Protein AF-A0A4P6FBX9-F1 (afdb_monomer)

Sequence (91 aa):
MDLVLIKDALYPTAADLADVRAAAVDVFESRALVAEAAGVEKRTWPPTIVTNELWESEWFAPAIDGGVDRSLAEAIEVLNGWIAAIDRFET

Radius of gyration: 14.89 Å; Cα contacts (8 Å, |Δi|>4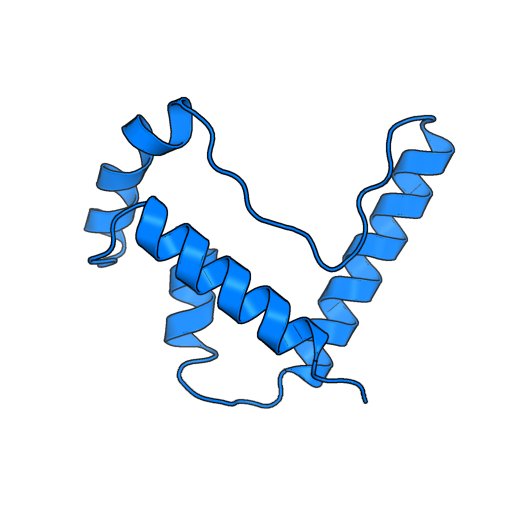): 68; chains: 1; bounding box: 35×27×37 Å

pLDDT: mean 90.12, std 7.91, range [54.28, 97.31]

Secondary structure (DSSP, 8-state):
-HHHHHHHHH-SSS---HHHHHHHHHHHHHHHHHHHHTT-----SSP-----HHHHHHSHHHHHHTT----HHHHHHHHHHHHHHHHT---

Mean predicted aligned error: 4.47 Å

Solvent-accessible surface area (backbone atoms only — not comparable to full-atom values): 5456 Å² total; per-residue (Å²): 108,66,70,60,51,51,40,58,75,77,46,74,60,96,58,90,32,40,66,58,31,53,54,49,42,52,55,27,53,57,50,24,55,53,24,53,76,70,74,44,86,65,59,60,72,82,72,78,80,73,90,55,80,64,52,68,75,57,41,58,67,57,24,59,76,70,69,46,94,61,54,68,69,57,50,41,52,54,48,42,54,47,47,56,51,28,67,68,38,75,126

Structure (mmCIF, N/CA/C/O backbone):
data_AF-A0A4P6FBX9-F1
#
_entry.id   AF-A0A4P6FBX9-F1
#
loop_
_atom_site.group_PDB
_atom_site.id
_atom_site.type_symbol
_atom_site.label_atom_id
_atom_site.label_alt_id
_atom_site.label_comp_id
_atom_site.label_asym_id
_atom_site.label_entity_id
_atom_site.label_seq_id
_atom_site.pdbx_PDB_ins_code
_atom_site.Cartn_x
_atom_site.Cartn_y
_atom_site.Cartn_z
_atom_site.occupancy
_atom_site.B_iso_or_equiv
_atom_site.auth_seq_id
_atom_site.auth_comp_id
_atom_site.auth_asym_id
_atom_site.auth_atom_id
_atom_site.pdbx_PDB_model_num
ATOM 1 N N . MET A 1 1 ? 9.272 0.724 0.377 1.00 85.12 1 MET A N 1
ATOM 2 C CA . MET A 1 1 ? 10.103 -0.023 -0.585 1.00 85.12 1 MET A CA 1
ATOM 3 C C . MET A 1 1 ? 9.454 -1.355 -0.947 1.00 85.12 1 MET A C 1
ATOM 5 O O . MET A 1 1 ? 9.099 -1.517 -2.104 1.00 85.12 1 MET A O 1
ATOM 9 N N . ASP A 1 2 ? 9.218 -2.255 0.014 1.00 90.25 2 ASP A N 1
ATOM 10 C CA . ASP A 1 2 ? 8.741 -3.630 -0.244 1.00 90.25 2 ASP A CA 1
ATOM 11 C C . ASP A 1 2 ? 7.521 -3.731 -1.160 1.00 90.25 2 ASP A C 1
ATOM 13 O O . ASP A 1 2 ? 7.511 -4.541 -2.076 1.00 90.25 2 ASP A O 1
ATOM 17 N N . LEU A 1 3 ? 6.513 -2.872 -0.973 1.00 92.38 3 LEU A N 1
ATOM 18 C CA . LEU A 1 3 ? 5.323 -2.874 -1.830 1.00 92.38 3 LEU A CA 1
ATOM 19 C C . LEU A 1 3 ? 5.652 -2.632 -3.310 1.00 92.38 3 LEU A C 1
ATOM 21 O O . LEU A 1 3 ? 5.012 -3.222 -4.174 1.00 92.38 3 LEU A O 1
ATOM 25 N N . VAL A 1 4 ? 6.658 -1.801 -3.608 1.00 91.88 4 VAL A N 1
ATOM 26 C CA . VAL A 1 4 ? 7.117 -1.560 -4.985 1.00 91.88 4 VAL A CA 1
ATOM 27 C C . VAL A 1 4 ? 7.743 -2.828 -5.555 1.00 91.88 4 VAL A C 1
ATOM 29 O O . VAL A 1 4 ? 7.402 -3.230 -6.662 1.00 91.88 4 VAL A O 1
ATOM 32 N N . LEU A 1 5 ? 8.605 -3.487 -4.778 1.00 91.56 5 LEU A N 1
ATOM 33 C CA . LEU A 1 5 ? 9.268 -4.726 -5.186 1.00 91.56 5 LEU A CA 1
ATOM 34 C C . LEU A 1 5 ? 8.268 -5.867 -5.385 1.00 91.56 5 LEU A C 1
ATOM 36 O O . LEU A 1 5 ? 8.330 -6.560 -6.392 1.00 91.56 5 LEU A O 1
ATOM 40 N N . ILE A 1 6 ? 7.317 -6.037 -4.464 1.00 91.88 6 ILE A N 1
ATOM 41 C CA . ILE A 1 6 ? 6.252 -7.044 -4.560 1.00 91.88 6 ILE A CA 1
ATOM 42 C C . ILE A 1 6 ? 5.419 -6.813 -5.819 1.00 91.88 6 ILE A C 1
ATOM 44 O O . ILE A 1 6 ? 5.203 -7.750 -6.588 1.00 91.88 6 ILE A O 1
ATOM 48 N N . LYS A 1 7 ? 4.977 -5.571 -6.050 1.00 91.56 7 LYS A N 1
ATOM 49 C CA . LYS A 1 7 ? 4.225 -5.210 -7.251 1.00 91.56 7 LYS A CA 1
ATOM 50 C C . LYS A 1 7 ? 5.024 -5.542 -8.510 1.00 91.56 7 LYS A C 1
ATOM 52 O O . LYS A 1 7 ? 4.503 -6.205 -9.397 1.00 91.56 7 LYS A O 1
ATOM 57 N N . ASP A 1 8 ? 6.267 -5.083 -8.605 1.00 90.94 8 ASP A N 1
ATOM 58 C CA . ASP A 1 8 ? 7.050 -5.221 -9.833 1.00 90.94 8 ASP A CA 1
ATOM 59 C C . ASP A 1 8 ? 7.499 -6.672 -10.084 1.00 90.94 8 ASP A C 1
ATOM 61 O O . ASP A 1 8 ? 7.543 -7.101 -11.235 1.00 90.94 8 ASP A O 1
ATOM 65 N N . ALA A 1 9 ? 7.772 -7.451 -9.033 1.00 90.38 9 ALA A N 1
ATOM 66 C CA . ALA A 1 9 ? 8.200 -8.843 -9.158 1.00 90.38 9 ALA A CA 1
ATOM 67 C C . ALA A 1 9 ? 7.038 -9.816 -9.404 1.00 90.38 9 ALA A C 1
ATOM 69 O O . ALA A 1 9 ? 7.178 -10.748 -10.195 1.00 90.38 9 ALA A O 1
ATOM 70 N N . LEU A 1 10 ? 5.908 -9.631 -8.715 1.00 89.81 10 LEU A N 1
ATOM 71 C CA . LEU A 1 10 ? 4.802 -10.597 -8.722 1.00 89.81 10 LEU A CA 1
ATOM 72 C C . LEU A 1 10 ? 3.623 -10.156 -9.595 1.00 89.81 10 LEU A C 1
ATOM 74 O O . LEU A 1 10 ? 2.877 -11.002 -10.081 1.00 89.81 10 LEU A O 1
ATOM 78 N N . TYR A 1 11 ? 3.478 -8.851 -9.836 1.00 89.50 11 TYR A N 1
ATOM 79 C CA . TYR A 1 11 ? 2.380 -8.264 -10.608 1.00 89.50 11 TYR A CA 1
ATOM 80 C C . TYR A 1 11 ? 2.889 -7.314 -11.717 1.00 89.50 11 TYR A C 1
ATOM 82 O O . TYR A 1 11 ? 2.441 -6.166 -11.807 1.00 89.50 11 TYR A O 1
ATOM 90 N N . PRO A 1 12 ? 3.824 -7.752 -12.592 1.00 77.06 12 PRO A N 1
ATOM 91 C CA . PRO A 1 12 ? 4.406 -6.894 -13.630 1.00 77.06 12 PRO A CA 1
ATOM 92 C C . PRO A 1 12 ? 3.426 -6.528 -14.760 1.00 77.06 12 PRO A C 1
ATOM 94 O O . PRO A 1 12 ? 3.705 -5.629 -15.550 1.00 77.06 12 PRO A O 1
ATOM 97 N N . THR A 1 13 ? 2.287 -7.220 -14.867 1.00 76.19 13 THR A N 1
ATOM 98 C CA . THR A 1 13 ? 1.245 -6.989 -15.886 1.00 76.19 13 THR A CA 1
ATOM 99 C C . THR A 1 13 ? -0.139 -6.941 -15.234 1.00 76.19 13 THR A C 1
ATOM 101 O O . THR A 1 13 ? -0.238 -7.055 -14.013 1.00 76.19 13 THR A O 1
ATOM 104 N N . ALA A 1 14 ? -1.207 -6.778 -16.028 1.00 63.69 14 ALA A N 1
ATOM 105 C CA . ALA A 1 14 ? -2.593 -6.948 -15.5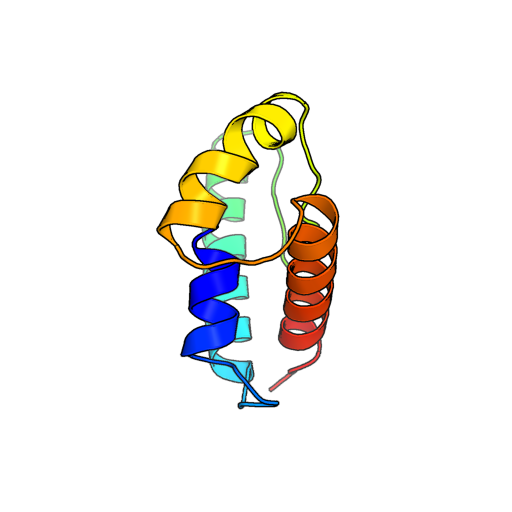83 1.00 63.69 14 ALA A CA 1
ATOM 106 C C . ALA A 1 14 ? -2.876 -8.426 -15.241 1.00 63.69 14 ALA A C 1
ATOM 108 O O . ALA A 1 14 ? -3.640 -9.108 -15.921 1.00 63.69 14 ALA A O 1
ATOM 109 N N . ALA A 1 15 ? -2.182 -8.924 -14.221 1.00 70.31 15 ALA A N 1
ATOM 110 C CA . ALA A 1 15 ? -2.497 -10.161 -13.541 1.00 70.31 15 ALA A CA 1
ATOM 111 C C . ALA A 1 15 ? -3.889 -10.036 -12.918 1.00 70.31 15 ALA A C 1
ATOM 113 O O . ALA A 1 15 ? -4.361 -8.928 -12.654 1.00 70.31 15 ALA A O 1
ATOM 114 N N . ASP A 1 16 ? -4.539 -11.171 -12.691 1.00 81.00 16 ASP A N 1
ATOM 115 C CA . ASP A 1 16 ? -5.771 -11.185 -11.919 1.00 81.00 16 ASP A CA 1
ATOM 116 C C . ASP A 1 16 ? -5.479 -10.672 -10.500 1.00 81.00 16 ASP A C 1
ATOM 118 O O . ASP A 1 16 ? -4.631 -11.217 -9.789 1.00 81.00 16 ASP A O 1
ATOM 122 N N . LEU A 1 17 ? -6.127 -9.569 -10.125 1.00 91.12 17 LEU A N 1
ATOM 123 C CA . LEU A 1 17 ? -5.979 -8.937 -8.815 1.00 91.12 17 LEU A CA 1
ATOM 124 C C . LEU A 1 17 ? -7.146 -9.278 -7.881 1.00 91.12 17 LEU A C 1
ATOM 126 O O . LEU A 1 17 ? -7.166 -8.763 -6.764 1.00 91.12 17 LEU A O 1
ATOM 130 N N . ALA A 1 18 ? -8.093 -10.129 -8.295 1.00 90.62 18 ALA A N 1
ATOM 131 C CA . ALA A 1 18 ? -9.262 -10.477 -7.490 1.00 90.62 18 ALA A CA 1
ATOM 132 C C . ALA A 1 18 ? -8.865 -11.088 -6.137 1.00 90.62 18 ALA A C 1
ATOM 134 O O . ALA A 1 18 ? -9.330 -10.623 -5.097 1.00 90.62 18 ALA A O 1
ATOM 135 N N . ASP A 1 19 ? -7.929 -12.043 -6.129 1.00 91.06 19 ASP A N 1
ATOM 136 C CA . ASP A 1 19 ? -7.436 -12.664 -4.891 1.00 91.06 19 ASP A CA 1
ATOM 137 C C . ASP A 1 19 ? -6.717 -11.653 -3.986 1.00 91.06 19 ASP A C 1
ATOM 139 O O . ASP A 1 19 ? -6.883 -11.662 -2.765 1.00 91.06 19 ASP A O 1
ATOM 143 N N . VAL A 1 20 ? -5.948 -10.734 -4.581 1.00 93.44 20 VAL A N 1
ATOM 144 C CA . VAL A 1 20 ? -5.258 -9.666 -3.841 1.00 93.44 20 VAL A CA 1
ATOM 145 C C . VAL A 1 20 ? -6.271 -8.710 -3.222 1.00 93.44 20 VAL A C 1
ATOM 147 O O . VAL A 1 20 ? -6.115 -8.325 -2.064 1.00 93.44 20 VAL A O 1
ATOM 150 N N . ARG A 1 21 ? -7.325 -8.351 -3.964 1.00 94.50 21 ARG A N 1
ATOM 151 C CA . ARG A 1 21 ? -8.412 -7.504 -3.471 1.00 94.50 21 ARG A CA 1
ATOM 152 C C . ARG A 1 21 ? -9.148 -8.185 -2.327 1.00 94.50 21 ARG A C 1
ATOM 154 O O . ARG A 1 21 ? -9.325 -7.560 -1.286 1.00 94.50 21 ARG A O 1
ATOM 161 N N . ALA A 1 22 ? -9.538 -9.447 -2.493 1.00 94.94 22 ALA A N 1
ATOM 162 C CA . ALA A 1 22 ? -10.231 -10.213 -1.463 1.00 94.94 22 ALA A CA 1
ATOM 163 C C . ALA A 1 22 ? -9.401 -10.288 -0.172 1.00 94.94 22 ALA A C 1
ATOM 165 O O . ALA A 1 22 ? -9.903 -9.959 0.902 1.00 94.94 22 ALA A O 1
ATOM 166 N N . ALA A 1 23 ? -8.110 -10.619 -0.284 1.00 95.38 23 ALA A N 1
ATOM 167 C CA . ALA A 1 23 ? -7.202 -10.656 0.859 1.00 95.38 23 ALA A CA 1
ATOM 168 C C . ALA A 1 23 ? -7.010 -9.273 1.506 1.00 95.38 23 ALA A C 1
ATOM 170 O O . ALA A 1 23 ? -6.956 -9.160 2.730 1.00 95.38 23 ALA A O 1
ATOM 171 N N . ALA A 1 24 ? -6.911 -8.208 0.707 1.00 95.88 24 ALA A N 1
ATOM 172 C CA . ALA A 1 24 ? -6.755 -6.860 1.233 1.00 95.88 24 ALA A CA 1
ATOM 173 C C . ALA A 1 24 ? -8.011 -6.391 1.984 1.00 95.88 24 ALA A C 1
ATOM 175 O O . ALA A 1 24 ? -7.891 -5.886 3.099 1.00 95.88 24 ALA A O 1
ATOM 176 N N . VAL A 1 25 ? -9.204 -6.599 1.420 1.00 96.88 25 VAL A N 1
ATOM 177 C CA . VAL A 1 25 ? -10.480 -6.265 2.072 1.00 96.88 25 VAL A CA 1
ATOM 178 C C . VAL A 1 25 ? -10.617 -7.012 3.399 1.00 96.88 25 VAL A C 1
ATOM 180 O O . VAL A 1 25 ? -10.826 -6.360 4.419 1.00 96.88 25 VAL A O 1
ATOM 183 N N . ASP A 1 26 ? -10.389 -8.330 3.419 1.00 97.25 26 ASP A N 1
ATOM 184 C CA . ASP A 1 26 ? -10.479 -9.154 4.636 1.00 97.25 26 ASP A CA 1
ATOM 185 C C . ASP A 1 26 ? -9.555 -8.641 5.757 1.00 97.25 26 ASP A C 1
ATOM 187 O O . ASP A 1 26 ? -9.973 -8.443 6.902 1.00 97.25 26 ASP A O 1
ATOM 191 N N . VAL A 1 27 ? -8.300 -8.314 5.424 1.00 97.25 27 VAL A N 1
ATOM 192 C CA . VAL A 1 27 ? -7.345 -7.762 6.398 1.00 97.25 27 VAL A CA 1
ATOM 193 C C . VAL A 1 27 ? -7.801 -6.402 6.934 1.00 97.25 27 VAL A C 1
ATOM 195 O O . VAL A 1 27 ? -7.661 -6.140 8.135 1.00 97.25 27 VAL A O 1
ATOM 198 N N . PHE A 1 28 ? -8.317 -5.520 6.075 1.00 97.31 28 PHE A N 1
ATOM 199 C CA . PHE A 1 28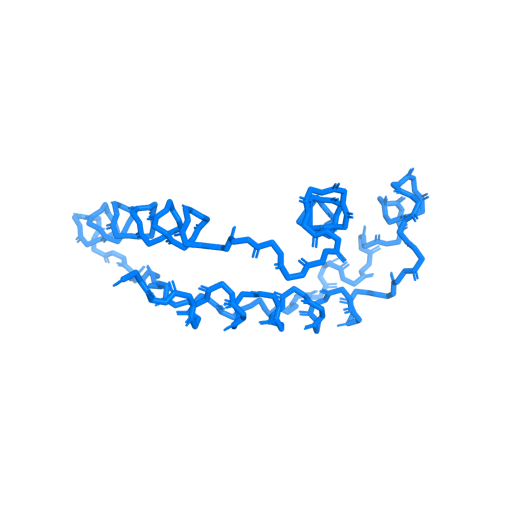 ? -8.800 -4.204 6.496 1.00 97.31 28 PHE A CA 1
ATOM 200 C C . PHE A 1 28 ? -10.061 -4.312 7.360 1.00 97.31 28 PHE A C 1
ATOM 202 O O . PHE A 1 28 ? -10.117 -3.670 8.409 1.00 97.31 28 PHE A O 1
ATOM 209 N N . GLU A 1 29 ? -11.026 -5.151 6.985 1.00 96.88 29 GLU A N 1
ATOM 210 C CA . GLU A 1 29 ? -12.252 -5.391 7.755 1.00 96.88 29 GLU A CA 1
ATOM 211 C C . GLU A 1 29 ? -11.945 -5.992 9.130 1.00 96.88 29 GLU A C 1
ATOM 213 O O . GLU A 1 29 ? -12.392 -5.469 10.155 1.00 96.88 29 GLU A O 1
ATOM 218 N N . SER A 1 30 ? -11.090 -7.016 9.180 1.00 96.75 30 SER A N 1
ATOM 219 C CA . SER A 1 30 ? -10.649 -7.640 10.432 1.00 96.75 30 SER A CA 1
ATOM 220 C C . SER A 1 30 ? -9.987 -6.625 11.373 1.00 96.75 30 SER A C 1
ATOM 222 O O . SER A 1 30 ? -10.308 -6.549 12.563 1.00 96.75 30 SER A O 1
ATOM 224 N N . ARG A 1 31 ? -9.115 -5.754 10.843 1.00 96.06 31 ARG A N 1
ATOM 225 C CA . ARG A 1 31 ? -8.481 -4.689 11.639 1.00 96.06 31 ARG A CA 1
ATOM 226 C C . ARG A 1 31 ? -9.451 -3.583 12.045 1.00 96.06 31 ARG A C 1
ATOM 228 O O . ARG A 1 31 ? -9.281 -3.017 13.125 1.00 96.06 31 ARG A O 1
ATOM 235 N N . ALA A 1 32 ? -10.451 -3.276 11.225 1.00 95.88 32 ALA A N 1
ATOM 236 C CA . ALA A 1 32 ? -11.476 -2.290 11.547 1.00 95.88 32 ALA A CA 1
ATOM 237 C C . ALA A 1 32 ? -12.340 -2.741 12.736 1.00 95.88 32 ALA A C 1
ATOM 239 O O . ALA A 1 32 ? -12.625 -1.923 13.610 1.00 95.88 32 ALA A O 1
ATOM 240 N N . LEU A 1 33 ? -12.675 -4.033 12.829 1.00 95.44 33 LEU A N 1
ATOM 241 C CA . LEU A 1 33 ? -13.379 -4.599 13.990 1.00 95.44 33 LEU A CA 1
ATOM 242 C C . LEU A 1 33 ? -12.556 -4.467 15.280 1.00 95.44 33 LEU A C 1
ATOM 244 O O . LEU A 1 33 ? -13.085 -4.104 16.331 1.00 95.44 33 LEU A O 1
ATOM 248 N N . VAL A 1 34 ? -11.244 -4.713 15.203 1.00 95.62 34 VAL A N 1
ATOM 249 C CA . VAL A 1 34 ? -10.338 -4.536 16.351 1.00 95.62 34 VAL A CA 1
ATOM 250 C C . VAL A 1 34 ? -10.242 -3.064 16.762 1.00 95.62 34 VAL A C 1
ATOM 252 O O . VAL A 1 34 ? -10.292 -2.757 17.952 1.00 95.62 34 VAL A O 1
ATOM 255 N N . ALA A 1 35 ? -10.126 -2.150 15.796 1.00 95.00 35 ALA A N 1
ATOM 256 C CA . ALA A 1 35 ? -10.086 -0.710 16.049 1.00 95.00 35 ALA A CA 1
ATOM 257 C C . ALA A 1 35 ? -11.375 -0.211 16.722 1.00 95.00 35 ALA A C 1
ATOM 259 O O . ALA A 1 35 ? -11.314 0.532 17.701 1.00 95.00 35 ALA A O 1
ATOM 260 N N . GLU A 1 36 ? -12.530 -0.685 16.254 1.00 94.31 36 GLU A N 1
ATOM 261 C CA . GLU A 1 36 ? -13.837 -0.376 16.837 1.00 94.31 36 GLU A CA 1
ATOM 262 C C . GLU A 1 36 ? -13.948 -0.846 18.287 1.00 94.31 36 GLU A C 1
ATOM 264 O O . GLU A 1 36 ? -14.329 -0.065 19.158 1.00 94.31 36 GLU A O 1
ATOM 269 N N . ALA A 1 37 ? -13.534 -2.084 18.574 1.00 95.44 37 ALA A N 1
ATOM 270 C CA . ALA A 1 37 ? -13.517 -2.615 19.936 1.00 95.44 37 ALA A CA 1
ATOM 271 C C . ALA A 1 37 ? -12.578 -1.829 20.872 1.00 95.44 37 ALA A C 1
ATOM 273 O O . ALA A 1 37 ? -12.832 -1.738 22.073 1.00 95.44 37 ALA A O 1
ATOM 274 N N . ALA A 1 38 ? -11.508 -1.246 20.326 1.00 95.94 38 ALA A N 1
ATOM 275 C CA . ALA A 1 38 ? -10.565 -0.403 21.055 1.00 95.94 38 ALA A CA 1
ATOM 276 C C . ALA A 1 38 ? -10.974 1.084 21.119 1.00 95.94 38 ALA A C 1
ATOM 278 O O . ALA A 1 38 ? -10.282 1.869 21.768 1.00 95.94 38 ALA A O 1
ATOM 279 N N . GLY A 1 39 ? -12.072 1.488 20.465 1.00 96.50 39 GLY A N 1
ATOM 280 C CA . GLY A 1 39 ? -12.542 2.877 20.430 1.00 96.50 39 GLY A CA 1
ATOM 281 C C . GLY A 1 39 ? -11.637 3.833 19.643 1.00 96.50 39 GLY A C 1
ATOM 282 O O . GLY A 1 39 ? -11.605 5.025 19.948 1.00 96.50 39 GLY A O 1
ATOM 283 N N . VAL A 1 40 ? -10.881 3.326 18.663 1.00 95.69 40 VAL A N 1
ATOM 284 C CA . VAL A 1 40 ? -9.996 4.129 17.801 1.00 95.69 40 VAL A CA 1
ATOM 285 C C . VAL A 1 40 ? -10.508 4.184 16.362 1.00 95.69 40 VAL A C 1
ATOM 287 O O . VAL A 1 40 ? -11.323 3.364 15.942 1.00 95.69 40 VAL A O 1
ATOM 290 N N . GLU A 1 41 ? -10.014 5.161 15.598 1.00 94.69 41 GLU A N 1
ATOM 291 C CA . GLU A 1 41 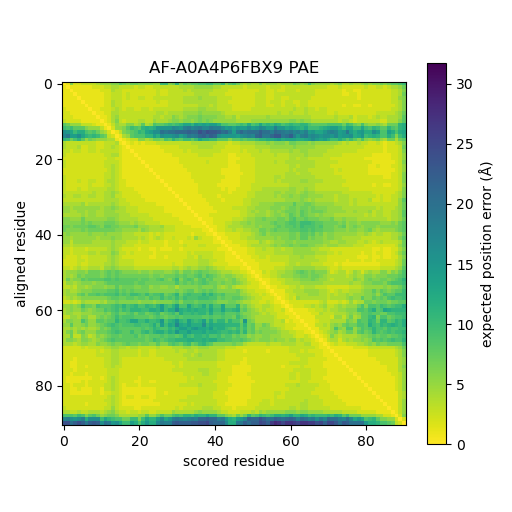? -10.430 5.382 14.212 1.00 94.69 41 GLU A CA 1
ATOM 292 C C . GLU A 1 41 ? -10.182 4.149 13.330 1.00 94.69 41 GLU A C 1
ATOM 294 O O . GLU A 1 41 ? -9.087 3.569 13.319 1.00 94.69 41 GLU A O 1
ATOM 299 N N . LYS A 1 42 ? -11.204 3.770 12.557 1.00 95.06 42 LYS A N 1
ATOM 300 C CA . LYS A 1 42 ? -11.140 2.645 11.622 1.00 95.06 42 LYS A CA 1
ATOM 301 C C . LYS A 1 42 ? -10.417 3.063 10.346 1.00 95.06 42 LYS A C 1
ATOM 303 O O . LYS A 1 42 ? -10.588 4.165 9.843 1.00 95.06 42 LYS A O 1
ATOM 308 N N . ARG A 1 43 ? -9.645 2.142 9.773 1.00 94.31 43 ARG A N 1
ATOM 309 C CA . ARG A 1 43 ? -9.114 2.289 8.412 1.00 94.31 43 ARG A CA 1
ATOM 310 C C . ARG A 1 43 ? -9.832 1.302 7.513 1.00 94.31 43 ARG A C 1
ATOM 312 O O . ARG A 1 43 ? -9.991 0.147 7.894 1.00 94.31 43 ARG A O 1
ATOM 319 N N . THR A 1 44 ? -10.234 1.755 6.336 1.00 94.75 44 THR A N 1
ATOM 320 C CA . THR A 1 44 ? -10.987 0.960 5.364 1.00 94.75 44 THR A CA 1
ATOM 321 C C . THR A 1 44 ? -10.203 0.798 4.071 1.00 94.75 44 THR A C 1
ATOM 323 O O . THR A 1 44 ? -9.326 1.603 3.752 1.00 94.75 44 THR A O 1
ATOM 326 N N . TRP A 1 45 ? -10.525 -0.257 3.331 1.00 96.31 45 TRP A N 1
ATOM 327 C CA . TRP A 1 45 ? -10.075 -0.422 1.958 1.00 96.31 45 TRP A CA 1
ATOM 328 C C . TRP A 1 45 ? -10.938 0.433 1.000 1.00 96.31 45 TRP A C 1
ATOM 330 O O . TRP A 1 45 ? -12.137 0.562 1.257 1.00 96.31 45 TRP A O 1
ATOM 340 N N . PRO A 1 46 ? -10.376 0.994 -0.088 1.00 96.94 46 PRO A N 1
ATOM 341 C CA . PRO A 1 46 ? -8.948 1.100 -0.377 1.00 96.94 46 PRO A CA 1
ATOM 342 C C . PRO A 1 46 ? -8.283 2.248 0.406 1.00 96.94 46 PRO A C 1
ATOM 344 O O . PRO A 1 46 ? -8.858 3.330 0.546 1.00 96.94 46 PRO A O 1
ATOM 347 N N . PRO A 1 47 ? -7.046 2.062 0.893 1.00 96.75 47 PRO A N 1
ATOM 348 C CA . PRO A 1 47 ? -6.286 3.145 1.500 1.00 96.75 47 PRO A CA 1
ATOM 349 C C . PRO A 1 47 ? -5.703 4.087 0.437 1.00 96.75 47 PRO A C 1
ATOM 351 O O . PRO A 1 47 ? -5.485 3.711 -0.711 1.00 96.75 47 PRO A O 1
ATOM 354 N N . THR A 1 48 ? -5.345 5.299 0.858 1.00 96.00 48 THR A N 1
ATOM 355 C CA . THR A 1 48 ? -4.429 6.170 0.109 1.00 96.00 48 THR A CA 1
ATOM 356 C C . THR A 1 48 ? -3.105 6.247 0.856 1.00 96.00 48 THR A C 1
ATOM 358 O O . THR A 1 48 ? -3.072 6.604 2.035 1.00 96.00 48 THR A O 1
ATOM 361 N N . ILE A 1 49 ? -2.007 5.908 0.185 1.00 95.19 49 ILE A N 1
A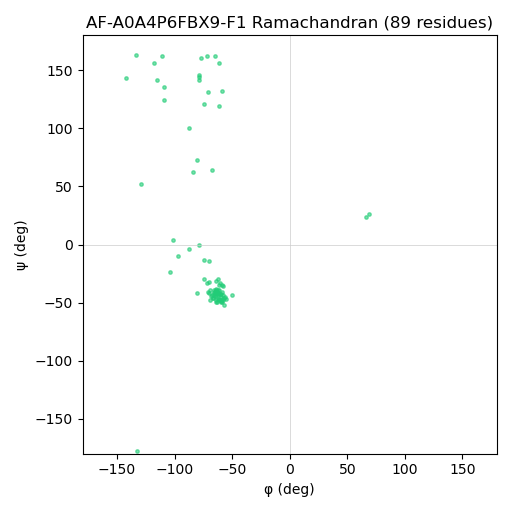TOM 362 C CA . ILE A 1 49 ? -0.659 6.108 0.713 1.00 95.19 49 ILE A CA 1
ATOM 363 C C . ILE A 1 49 ? -0.346 7.599 0.631 1.00 95.19 49 ILE A C 1
ATOM 365 O O . ILE A 1 49 ? -0.346 8.187 -0.451 1.00 95.19 49 ILE A O 1
ATOM 369 N N . VAL A 1 50 ? -0.063 8.190 1.786 1.00 92.94 50 VAL A N 1
ATOM 370 C CA . VAL A 1 50 ? 0.391 9.573 1.929 1.00 92.94 50 VAL A CA 1
ATOM 371 C C . VAL A 1 50 ? 1.812 9.575 2.480 1.00 92.94 50 VAL A C 1
ATOM 373 O O . VAL A 1 50 ? 2.161 8.732 3.308 1.00 92.94 50 VAL A O 1
ATOM 376 N N . THR A 1 51 ? 2.640 10.496 1.990 1.00 89.81 51 THR A N 1
ATOM 377 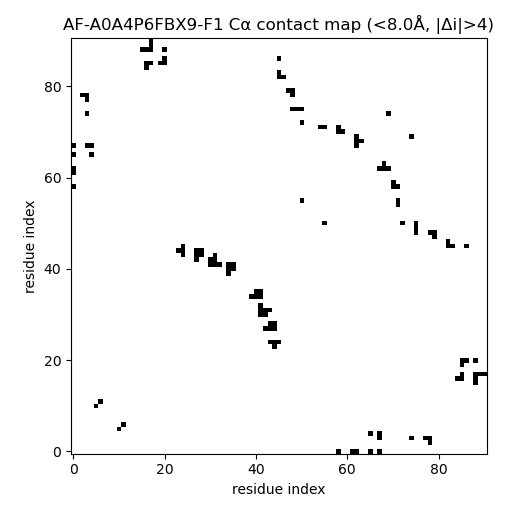C CA . THR A 1 51 ? 4.018 10.650 2.470 1.00 89.81 51 THR A CA 1
ATOM 378 C C . THR A 1 51 ? 4.055 11.247 3.880 1.00 89.81 51 THR A C 1
ATOM 380 O O . THR A 1 51 ? 3.090 11.866 4.335 1.00 89.81 51 THR A O 1
ATOM 383 N N . ASN A 1 52 ? 5.191 11.093 4.556 1.00 89.81 52 ASN A N 1
ATOM 384 C CA . ASN A 1 52 ? 5.556 11.893 5.719 1.00 89.81 52 ASN A CA 1
ATOM 385 C C . ASN A 1 52 ? 7.011 12.369 5.585 1.00 89.81 52 ASN A C 1
ATOM 387 O O . ASN A 1 52 ? 7.782 11.817 4.802 1.00 89.81 52 ASN A O 1
ATOM 391 N N . GLU A 1 53 ? 7.379 13.383 6.367 1.00 86.81 53 GLU A N 1
ATOM 392 C CA . GLU A 1 53 ? 8.688 14.046 6.279 1.00 86.81 53 GLU A CA 1
ATOM 393 C C . GLU A 1 53 ? 9.875 13.090 6.488 1.00 86.81 53 GLU A C 1
ATOM 395 O O . GLU A 1 53 ? 10.908 13.229 5.837 1.00 86.81 53 GLU A O 1
ATOM 400 N N . LEU A 1 54 ? 9.736 12.087 7.362 1.00 88.00 54 LEU A N 1
ATOM 401 C CA . LEU A 1 54 ? 10.817 11.138 7.648 1.00 88.00 54 LEU A CA 1
ATOM 402 C C . LEU A 1 54 ? 11.092 10.224 6.455 1.00 88.00 54 LEU A C 1
ATOM 404 O O . LEU A 1 54 ? 12.252 9.963 6.129 1.00 88.00 54 LEU A O 1
ATOM 408 N N . TRP A 1 55 ? 10.040 9.787 5.761 1.00 89.50 55 TRP A N 1
ATOM 409 C CA . TRP A 1 55 ? 10.175 8.894 4.614 1.00 89.50 55 TRP A CA 1
ATOM 410 C C . TRP A 1 55 ? 10.989 9.514 3.487 1.00 89.50 55 TRP A C 1
ATOM 412 O O . TRP A 1 55 ? 11.739 8.795 2.838 1.00 89.50 55 TRP A O 1
ATOM 422 N N . GLU A 1 56 ? 10.899 10.827 3.271 1.00 84.38 56 GLU A N 1
ATOM 423 C CA . GLU A 1 56 ? 11.702 11.500 2.244 1.00 84.38 56 GLU A CA 1
ATOM 424 C C . GLU A 1 56 ? 13.204 11.351 2.509 1.00 84.38 56 GLU A C 1
ATOM 426 O O . GLU A 1 56 ? 13.971 11.044 1.594 1.00 84.38 56 GLU A O 1
ATOM 431 N N . SER A 1 57 ? 13.615 11.500 3.770 1.00 84.12 57 SER A N 1
ATOM 432 C CA . SER A 1 57 ? 15.018 11.358 4.167 1.00 84.12 57 SER A CA 1
ATOM 433 C C . SER A 1 57 ? 15.505 9.906 4.198 1.00 84.12 57 SER A C 1
ATOM 435 O O . SER A 1 57 ? 16.680 9.643 3.942 1.00 84.12 57 SER A O 1
ATOM 437 N N . GLU A 1 58 ? 14.610 8.955 4.468 1.00 87.12 58 GLU A N 1
ATOM 438 C CA . GLU A 1 58 ? 14.951 7.539 4.652 1.00 87.12 58 GLU A CA 1
ATOM 439 C C . GLU A 1 58 ? 14.747 6.689 3.390 1.00 87.12 58 GLU A C 1
ATOM 441 O O . GLU A 1 58 ? 15.187 5.542 3.345 1.00 87.12 58 GLU A O 1
ATOM 446 N N . TRP A 1 59 ? 14.108 7.226 2.347 1.00 87.50 59 TRP A N 1
ATOM 447 C CA . TRP A 1 59 ? 13.742 6.473 1.144 1.00 87.50 59 TRP A CA 1
ATOM 448 C C . TRP A 1 59 ? 14.945 5.983 0.331 1.00 87.50 59 TRP A C 1
ATOM 450 O O . TRP A 1 59 ? 14.938 4.858 -0.170 1.00 87.50 59 TRP A O 1
ATOM 460 N N . PHE A 1 60 ? 15.973 6.821 0.183 1.00 81.75 60 PHE A N 1
ATOM 461 C CA . PHE A 1 60 ? 17.028 6.595 -0.807 1.00 81.75 60 PHE A CA 1
ATOM 462 C C . PHE A 1 60 ? 17.901 5.377 -0.510 1.00 81.75 60 PHE A C 1
ATOM 464 O O . PHE A 1 60 ? 18.200 4.615 -1.426 1.00 81.75 60 PHE A O 1
ATOM 471 N N . ALA A 1 61 ? 18.311 5.174 0.745 1.00 82.50 61 ALA A N 1
ATOM 472 C CA . ALA A 1 61 ? 19.227 4.084 1.075 1.00 82.50 61 ALA A CA 1
ATOM 473 C C . ALA A 1 61 ? 18.609 2.693 0.806 1.00 82.50 61 ALA A C 1
ATOM 475 O O . ALA A 1 61 ? 19.230 1.914 0.083 1.00 82.50 61 ALA A O 1
ATOM 476 N N . PRO A 1 62 ? 17.380 2.388 1.267 1.00 79.75 62 PRO A N 1
ATOM 477 C CA . PRO A 1 62 ? 16.697 1.149 0.907 1.00 79.75 62 PRO A CA 1
ATOM 478 C C . PRO A 1 62 ? 16.374 1.059 -0.586 1.00 79.75 62 PRO A C 1
ATOM 480 O O . PRO A 1 62 ? 16.533 -0.004 -1.174 1.00 79.75 62 PRO A O 1
ATOM 483 N N . ALA A 1 63 ? 15.940 2.156 -1.223 1.00 80.38 63 ALA A N 1
ATOM 484 C CA . ALA A 1 63 ? 15.605 2.137 -2.647 1.00 80.38 63 ALA A CA 1
ATOM 485 C C . ALA A 1 63 ? 16.810 1.741 -3.516 1.00 80.38 63 ALA A C 1
ATOM 487 O O . ALA A 1 63 ? 16.666 0.898 -4.399 1.00 80.38 63 ALA A O 1
ATOM 488 N N . ILE A 1 64 ? 17.999 2.276 -3.220 1.00 79.88 64 ILE A N 1
ATOM 489 C CA . ILE A 1 64 ? 19.243 1.916 -3.912 1.00 79.88 64 ILE A CA 1
ATOM 490 C C . ILE A 1 64 ? 19.601 0.442 -3.673 1.00 79.88 64 ILE A C 1
ATOM 492 O O . ILE A 1 64 ? 19.885 -0.266 -4.637 1.00 79.88 64 ILE A O 1
ATOM 496 N N . ASP A 1 65 ? 19.561 -0.030 -2.423 1.00 83.31 65 ASP A N 1
ATOM 497 C CA . ASP A 1 65 ? 19.889 -1.425 -2.077 1.00 83.31 65 ASP A CA 1
ATOM 498 C C . ASP A 1 65 ? 18.927 -2.428 -2.741 1.00 83.31 65 ASP A C 1
ATOM 500 O O . ASP A 1 65 ? 19.337 -3.459 -3.271 1.00 83.31 65 ASP A O 1
ATOM 504 N N . GLY A 1 66 ? 17.642 -2.074 -2.803 1.00 79.75 66 GLY A N 1
ATOM 505 C CA . GLY A 1 66 ? 16.602 -2.853 -3.469 1.00 79.75 66 GLY A CA 1
ATOM 506 C C . GLY A 1 66 ? 16.565 -2.712 -4.995 1.00 79.75 66 GLY A C 1
ATOM 507 O O . GLY A 1 66 ? 15.695 -3.315 -5.622 1.00 79.75 66 GLY A O 1
ATOM 508 N N . GLY A 1 67 ? 17.447 -1.914 -5.608 1.00 84.62 67 GLY A N 1
ATOM 509 C CA . GLY A 1 67 ? 17.456 -1.679 -7.058 1.00 84.62 67 GLY A CA 1
ATOM 510 C C . GLY A 1 67 ? 16.224 -0.929 -7.586 1.00 84.62 67 GLY A C 1
ATOM 511 O O . GLY A 1 67 ? 15.875 -1.055 -8.760 1.00 84.62 67 GLY A O 1
ATOM 512 N N . VAL A 1 68 ? 15.543 -0.166 -6.730 1.00 86.62 68 VAL A N 1
ATOM 513 C CA . VAL A 1 68 ? 14.388 0.662 -7.089 1.00 86.62 68 VAL A CA 1
ATOM 514 C C . VAL A 1 68 ? 14.876 2.035 -7.547 1.00 86.62 68 VAL A C 1
ATOM 516 O O . VAL A 1 68 ? 15.147 2.915 -6.734 1.00 86.62 68 VAL A O 1
ATOM 519 N N . ASP A 1 69 ? 14.926 2.239 -8.861 1.00 86.06 69 ASP A N 1
ATOM 520 C CA . ASP A 1 69 ? 15.253 3.532 -9.478 1.00 86.06 69 ASP A CA 1
ATOM 521 C C . ASP A 1 69 ? 14.008 4.432 -9.580 1.00 86.06 69 ASP A C 1
ATOM 523 O O . ASP A 1 69 ? 13.496 4.716 -10.662 1.00 86.06 69 ASP A O 1
ATOM 527 N N . ARG A 1 70 ? 13.429 4.783 -8.425 1.00 86.81 70 ARG A N 1
ATOM 528 C CA . ARG A 1 70 ? 12.288 5.710 -8.317 1.00 86.81 70 ARG A CA 1
ATOM 529 C C . ARG A 1 70 ? 12.439 6.597 -7.091 1.00 86.81 7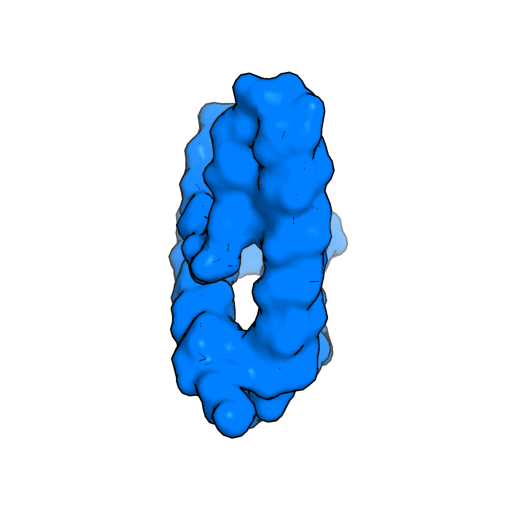0 ARG A C 1
ATOM 531 O O . ARG A 1 70 ? 12.849 6.136 -6.024 1.00 86.81 70 ARG A O 1
ATOM 538 N N . SER A 1 71 ? 12.033 7.853 -7.215 1.00 92.06 71 SER A N 1
ATOM 539 C CA . SER A 1 71 ? 11.812 8.741 -6.073 1.00 92.06 71 SER A CA 1
ATOM 540 C C . SER A 1 71 ? 10.653 8.243 -5.198 1.00 92.06 71 SER A C 1
ATOM 542 O O . SER A 1 71 ? 9.807 7.455 -5.633 1.00 92.06 71 SER A O 1
ATOM 544 N N . LEU A 1 72 ? 10.580 8.730 -3.954 1.00 92.56 72 LEU A N 1
ATOM 545 C CA . LEU A 1 72 ? 9.468 8.408 -3.057 1.00 92.56 72 LEU A CA 1
ATOM 546 C C . LEU A 1 72 ? 8.123 8.837 -3.659 1.00 92.56 72 LEU A C 1
ATOM 548 O O . LEU A 1 72 ? 7.148 8.095 -3.572 1.00 92.56 72 LEU A O 1
ATOM 552 N N . ALA A 1 73 ? 8.078 10.012 -4.293 1.00 92.88 73 ALA A N 1
ATOM 553 C CA . ALA A 1 73 ? 6.871 10.535 -4.926 1.00 92.88 73 ALA A CA 1
ATOM 554 C C . ALA A 1 73 ? 6.373 9.610 -6.049 1.00 92.88 73 ALA A C 1
ATOM 556 O O . ALA A 1 73 ? 5.206 9.223 -6.049 1.00 92.88 73 ALA A O 1
ATOM 557 N N . GLU A 1 74 ? 7.269 9.179 -6.942 1.00 94.12 74 GLU A N 1
ATOM 558 C CA . GLU A 1 74 ? 6.939 8.233 -8.018 1.00 94.12 74 GLU A CA 1
ATOM 559 C C . GLU A 1 74 ? 6.499 6.876 -7.460 1.00 94.12 74 GLU A C 1
ATOM 561 O O . GLU A 1 74 ? 5.546 6.274 -7.951 1.00 94.12 74 GLU A O 1
ATOM 566 N N . ALA A 1 75 ? 7.158 6.386 -6.407 1.00 93.94 75 ALA A N 1
ATOM 567 C CA . ALA A 1 75 ? 6.763 5.144 -5.755 1.00 93.94 75 ALA A CA 1
ATOM 568 C C . ALA A 1 75 ? 5.351 5.234 -5.157 1.00 93.94 75 ALA A C 1
ATOM 570 O O . ALA A 1 75 ? 4.559 4.304 -5.317 1.00 93.94 75 ALA A O 1
ATOM 571 N N . ILE A 1 76 ? 5.013 6.345 -4.499 1.00 95.75 76 ILE A N 1
ATOM 572 C CA . ILE A 1 76 ? 3.675 6.579 -3.942 1.00 95.75 76 ILE A CA 1
ATOM 573 C C . ILE A 1 76 ? 2.629 6.651 -5.057 1.00 95.75 76 ILE A C 1
ATOM 575 O O . ILE A 1 76 ? 1.576 6.025 -4.936 1.00 95.75 76 ILE A O 1
ATOM 579 N N . GLU A 1 77 ? 2.912 7.368 -6.145 1.00 96.19 77 GLU A N 1
ATOM 580 C CA . GLU A 1 77 ? 2.012 7.463 -7.298 1.00 96.19 77 GLU A CA 1
ATOM 581 C C . GLU A 1 77 ? 1.738 6.081 -7.906 1.00 96.19 77 GLU A C 1
ATOM 583 O O . GLU A 1 77 ? 0.580 5.687 -8.070 1.00 96.19 77 GLU A O 1
ATOM 588 N N . VAL A 1 78 ? 2.795 5.300 -8.151 1.00 94.50 78 VAL A N 1
ATOM 589 C CA . VAL A 1 78 ? 2.693 3.934 -8.684 1.00 94.50 78 VAL A CA 1
ATOM 590 C C . VAL A 1 78 ? 1.875 3.033 -7.759 1.00 94.50 78 VAL A C 1
ATOM 592 O O . VAL A 1 78 ? 1.022 2.279 -8.232 1.00 94.50 78 VAL A O 1
ATOM 595 N N . LEU A 1 79 ? 2.114 3.092 -6.448 1.00 95.62 79 LEU A N 1
ATOM 596 C CA . LEU A 1 79 ? 1.415 2.241 -5.488 1.00 95.62 79 LEU A CA 1
ATOM 597 C C . LEU A 1 79 ? -0.049 2.641 -5.307 1.00 95.62 79 LEU A C 1
ATOM 599 O O . LEU A 1 79 ? -0.900 1.758 -5.269 1.00 95.62 79 LEU A O 1
ATOM 603 N N . ASN A 1 80 ? -0.368 3.934 -5.253 1.00 97.31 80 ASN A N 1
ATOM 604 C CA . ASN A 1 80 ? -1.759 4.391 -5.206 1.00 97.31 80 ASN A CA 1
ATOM 605 C C . ASN A 1 80 ? -2.511 4.026 -6.493 1.00 97.31 80 ASN A C 1
ATOM 607 O O . ASN A 1 80 ? -3.657 3.579 -6.431 1.00 97.31 80 ASN A O 1
ATOM 611 N N . GLY A 1 81 ? -1.857 4.129 -7.655 1.00 95.31 81 GLY A N 1
ATOM 612 C CA . GLY A 1 81 ? -2.408 3.643 -8.919 1.00 95.31 81 GLY A CA 1
ATOM 613 C C . GLY A 1 81 ? -2.667 2.133 -8.907 1.00 95.31 81 GLY A C 1
ATOM 614 O O . GLY A 1 81 ? -3.699 1.677 -9.404 1.00 95.31 81 GLY A O 1
ATOM 615 N N . TRP A 1 82 ? -1.770 1.356 -8.295 1.00 94.88 82 TRP A N 1
ATOM 616 C CA . TRP A 1 82 ? -1.93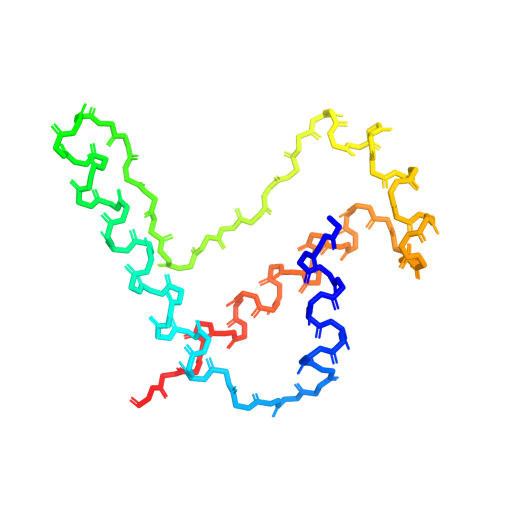6 -0.088 -8.141 1.00 94.88 82 TRP A CA 1
ATOM 617 C C . TRP A 1 82 ? -3.041 -0.456 -7.147 1.00 94.88 82 TRP A C 1
ATOM 619 O O . TRP A 1 82 ? -3.855 -1.313 -7.467 1.00 94.88 82 TRP A O 1
ATOM 629 N N . ILE A 1 83 ? -3.153 0.230 -6.006 1.00 95.75 83 ILE A N 1
ATOM 630 C CA . ILE A 1 83 ? -4.266 0.062 -5.056 1.00 95.75 83 ILE A CA 1
ATOM 631 C C . ILE A 1 83 ? -5.603 0.327 -5.752 1.00 95.75 83 ILE A C 1
ATOM 633 O O . ILE A 1 83 ? -6.518 -0.486 -5.654 1.00 95.75 83 ILE A O 1
ATOM 637 N N . ALA A 1 84 ? -5.697 1.413 -6.523 1.00 94.94 84 ALA A N 1
ATOM 638 C CA . ALA A 1 84 ? -6.891 1.713 -7.305 1.00 94.94 84 ALA A CA 1
ATOM 639 C C . ALA A 1 84 ? -7.166 0.656 -8.388 1.00 94.94 84 ALA A C 1
ATOM 641 O O . ALA A 1 84 ? -8.318 0.427 -8.744 1.00 94.94 84 ALA A O 1
ATOM 642 N N . ALA A 1 85 ? -6.130 0.019 -8.943 1.00 93.06 85 ALA A N 1
ATOM 643 C CA . ALA A 1 85 ? -6.307 -1.101 -9.860 1.00 93.06 85 ALA A CA 1
ATOM 644 C C . ALA A 1 85 ? -6.842 -2.338 -9.136 1.00 93.06 85 ALA A C 1
ATOM 646 O O . ALA A 1 85 ? -7.822 -2.896 -9.611 1.00 93.06 85 ALA A O 1
ATOM 647 N N . ILE A 1 86 ? -6.265 -2.713 -7.988 1.00 94.19 86 ILE A N 1
ATOM 648 C CA . ILE A 1 86 ? -6.740 -3.824 -7.14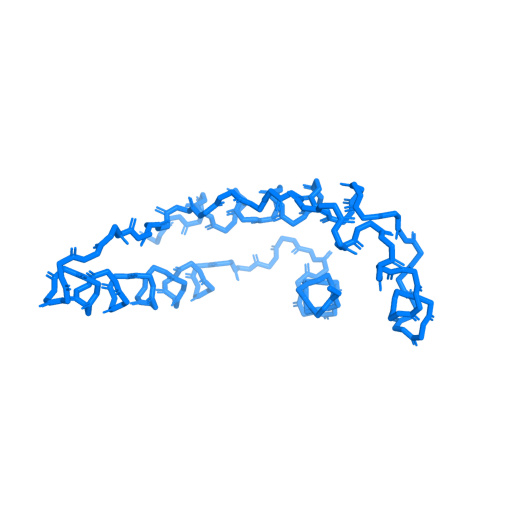9 1.00 94.19 86 ILE A CA 1
ATOM 649 C C . ILE A 1 86 ? -8.214 -3.617 -6.795 1.00 94.19 86 ILE A C 1
ATOM 651 O O . ILE A 1 86 ? -9.014 -4.528 -6.961 1.00 94.19 86 ILE A O 1
ATOM 655 N N . ASP A 1 87 ? -8.590 -2.411 -6.369 1.00 94.56 87 ASP A N 1
ATOM 656 C CA . ASP A 1 87 ? -9.957 -2.108 -5.944 1.00 94.56 87 ASP A CA 1
ATOM 657 C C . ASP A 1 87 ? -11.008 -2.320 -7.049 1.00 94.56 87 ASP A C 1
ATOM 659 O O . ASP A 1 87 ? -12.115 -2.774 -6.762 1.00 94.56 87 ASP A O 1
ATOM 663 N N . ARG A 1 88 ? -10.641 -2.073 -8.316 1.00 91.56 88 ARG A N 1
ATOM 664 C CA . ARG A 1 88 ? -11.520 -2.252 -9.485 1.00 91.56 88 ARG A CA 1
ATOM 665 C C . ARG A 1 88 ? -11.745 -3.710 -9.898 1.00 91.56 88 ARG A C 1
ATOM 667 O O . ARG A 1 88 ? -12.622 -3.950 -10.724 1.00 91.56 88 ARG A O 1
ATOM 674 N N . PHE A 1 89 ? -10.967 -4.665 -9.390 1.00 82.25 89 PHE A N 1
ATOM 675 C CA . PHE A 1 89 ? -11.184 -6.090 -9.662 1.00 82.25 89 PHE A CA 1
ATOM 676 C C . PHE A 1 89 ? -12.292 -6.631 -8.749 1.00 82.25 89 PHE A C 1
ATOM 678 O O . PHE A 1 89 ? -12.033 -7.341 -7.781 1.00 82.25 89 PHE A O 1
ATOM 685 N N . GLU A 1 90 ? -13.540 -6.254 -9.031 1.00 64.75 90 GLU A N 1
ATOM 686 C CA . GLU A 1 90 ? -14.714 -6.889 -8.424 1.00 64.75 90 GLU A CA 1
ATOM 687 C C . GLU A 1 90 ? -14.884 -8.304 -8.996 1.00 64.75 90 GLU A C 1
ATOM 689 O O . GLU A 1 90 ? -14.780 -8.505 -10.207 1.00 64.75 90 GLU A O 1
ATOM 694 N N . THR A 1 91 ? -15.079 -9.281 -8.108 1.00 54.28 91 THR A N 1
ATOM 695 C CA . THR A 1 91 ? -15.339 -10.688 -8.456 1.00 54.28 91 THR A CA 1
ATOM 696 C C . THR A 1 91 ? -16.795 -10.892 -8.853 1.00 54.28 91 THR A C 1
ATOM 698 O O . THR A 1 91 ? -17.667 -10.273 -8.202 1.00 54.28 91 THR A O 1
#

Foldseek 3Di:
DVLLVCCCVVPVDPDQLQVVLVVVQVVQVVVQVVCVVVVHDGDGPPDQDDDDPVCQVVVPPVCVVSVNPDHPVVSSVVSRVVSVSSNPNDD

Nearest PDB structures (foldseek):
  2xgy-assembly1_A  TM=2.845E-01  e=4.568E+00  Oryctolagus cuniculus

Organism: NCBI:txid2509455